Protein AF-A0A925W6M6-F1 (afdb_monomer)

Solvent-accessible surface area (backbone atoms only — not comparable to full-atom values): 5852 Å² total; per-residue (Å²): 106,64,38,57,48,26,55,45,33,77,70,32,56,75,40,72,69,38,34,51,52,47,51,50,52,46,51,52,53,61,60,63,50,51,61,62,49,52,55,48,48,32,71,74,37,63,92,48,24,71,59,53,51,52,52,50,50,48,53,52,51,50,50,55,56,49,47,52,58,54,48,53,54,43,37,76,74,67,36,72,82,49,47,41,47,54,52,15,52,55,46,46,52,53,50,60,70,46,43,65,67,57,54,71,75,75,115

Sequence (107 aa):
LVTVVLATFPLTATTVPGAAAALFVLGGAGWTTNAPVQSRLIALAPAESALLLSLNASAIYLGIGLSGLVGGALIGLVGVTVMPVVAAGISLAAIVLLWPGMRARVG

Mean predicted aligned error: 4.37 Å

Structure (mmCIF, N/CA/C/O backbone):
data_AF-A0A925W6M6-F1
#
_entry.id   AF-A0A925W6M6-F1
#
loop_
_atom_site.group_PDB
_atom_site.id
_atom_site.type_symbol
_atom_site.label_atom_id
_atom_site.label_alt_id
_atom_site.label_comp_id
_atom_site.label_asym_id
_atom_site.label_entity_id
_atom_site.label_seq_id
_atom_site.pdbx_PDB_ins_code
_atom_site.Cartn_x
_atom_site.Cartn_y
_atom_site.Cartn_z
_atom_site.occupancy
_atom_site.B_iso_or_equiv
_atom_site.auth_seq_id
_atom_site.auth_comp_id
_atom_site.auth_asym_id
_atom_site.auth_atom_id
_atom_site.pdbx_PDB_model_num
ATOM 1 N N . LEU A 1 1 ? -2.104 7.634 -4.321 1.00 88.75 1 LEU A N 1
ATOM 2 C CA . LEU A 1 1 ? -0.758 8.201 -4.571 1.00 88.75 1 LEU A CA 1
ATOM 3 C C . LEU A 1 1 ? 0.298 7.101 -4.691 1.00 88.75 1 LEU A C 1
ATOM 5 O O . LEU A 1 1 ? 0.880 7.002 -5.759 1.00 88.75 1 LEU A O 1
ATOM 9 N N . VAL A 1 2 ? 0.472 6.227 -3.689 1.00 91.94 2 VAL A N 1
ATOM 10 C CA . VAL A 1 2 ? 1.409 5.078 -3.754 1.00 91.94 2 VAL A CA 1
ATOM 11 C C . VAL A 1 2 ? 1.222 4.236 -5.023 1.00 91.94 2 VAL A C 1
ATOM 13 O O . VAL A 1 2 ? 2.174 4.026 -5.762 1.00 91.94 2 VAL A O 1
ATOM 16 N N . THR A 1 3 ? -0.017 3.844 -5.338 1.00 94.12 3 THR A N 1
ATOM 17 C CA . THR A 1 3 ? -0.351 3.076 -6.552 1.00 94.12 3 THR A CA 1
ATOM 18 C C . THR A 1 3 ? 0.114 3.758 -7.837 1.00 94.12 3 THR A C 1
ATOM 20 O O . THR A 1 3 ? 0.665 3.107 -8.713 1.00 94.12 3 THR A O 1
ATOM 23 N N . VAL A 1 4 ? -0.086 5.076 -7.938 1.00 95.12 4 VAL A N 1
ATOM 24 C CA . VAL A 1 4 ? 0.274 5.859 -9.128 1.00 95.12 4 VAL A CA 1
ATOM 25 C C . VAL A 1 4 ? 1.788 5.917 -9.277 1.00 95.12 4 VAL A C 1
ATOM 27 O O . VAL A 1 4 ? 2.289 5.629 -10.353 1.00 95.12 4 VAL A O 1
ATOM 30 N N . VAL A 1 5 ? 2.508 6.215 -8.193 1.00 94.94 5 VAL A N 1
ATOM 31 C CA . VAL A 1 5 ? 3.979 6.272 -8.193 1.00 94.94 5 VAL A CA 1
ATOM 32 C C . VAL A 1 5 ? 4.592 4.932 -8.577 1.00 94.94 5 VAL A C 1
ATOM 34 O O . VAL A 1 5 ? 5.537 4.902 -9.353 1.00 94.94 5 VAL A O 1
ATOM 37 N N . LEU A 1 6 ? 4.048 3.825 -8.069 1.00 94.56 6 LEU A N 1
ATOM 38 C CA . LEU A 1 6 ? 4.513 2.482 -8.419 1.00 94.56 6 LEU A CA 1
ATOM 39 C C . LEU A 1 6 ? 4.212 2.133 -9.884 1.00 94.56 6 LEU A C 1
ATOM 41 O O . LEU A 1 6 ? 5.069 1.578 -10.568 1.00 94.56 6 LEU A O 1
ATOM 45 N N . ALA A 1 7 ? 3.031 2.507 -10.388 1.00 95.31 7 ALA A N 1
ATOM 46 C CA . ALA A 1 7 ? 2.642 2.270 -11.777 1.00 95.31 7 ALA A CA 1
ATOM 47 C C . ALA A 1 7 ? 3.493 3.075 -12.772 1.00 95.31 7 ALA A C 1
ATOM 49 O O . ALA A 1 7 ? 3.835 2.570 -13.838 1.00 95.31 7 ALA A O 1
ATOM 50 N N . THR A 1 8 ? 3.856 4.314 -12.426 1.00 94.75 8 THR A N 1
ATOM 51 C CA . THR A 1 8 ? 4.700 5.174 -13.268 1.00 94.75 8 THR A CA 1
ATOM 52 C C . THR A 1 8 ? 6.194 4.994 -13.010 1.00 94.75 8 THR A C 1
ATOM 54 O O . THR A 1 8 ? 6.998 5.537 -13.768 1.00 94.75 8 THR A O 1
ATOM 57 N N . PHE A 1 9 ? 6.585 4.207 -12.000 1.00 93.38 9 PHE A N 1
ATOM 58 C CA . PHE A 1 9 ? 7.982 4.013 -11.614 1.00 93.38 9 PHE A CA 1
ATOM 59 C C . PHE A 1 9 ? 8.900 3.602 -12.777 1.00 93.38 9 PHE A C 1
ATOM 61 O O . PHE A 1 9 ? 9.974 4.191 -12.893 1.00 93.38 9 PHE A O 1
ATOM 68 N N . PRO A 1 10 ? 8.509 2.677 -13.685 1.00 92.81 10 PRO A N 1
ATOM 69 C CA . PRO A 1 10 ? 9.345 2.318 -14.834 1.00 92.81 10 PRO A CA 1
ATOM 70 C C . PRO A 1 10 ? 9.647 3.496 -15.770 1.00 92.81 10 PRO A C 1
ATOM 72 O O . PRO A 1 10 ? 10.677 3.503 -16.435 1.00 92.81 10 PRO A O 1
ATOM 75 N N . LEU A 1 11 ? 8.768 4.501 -15.811 1.00 93.19 11 LEU A N 1
ATOM 76 C CA . LEU A 1 11 ? 8.942 5.709 -16.620 1.00 93.19 11 LEU A CA 1
ATOM 77 C C . LEU A 1 11 ? 9.793 6.747 -15.882 1.00 93.19 11 LEU A C 1
ATOM 79 O O . LEU A 1 11 ? 10.667 7.377 -16.477 1.00 93.19 11 LEU A O 1
ATOM 83 N N . THR A 1 12 ? 9.568 6.914 -14.576 1.00 93.00 12 THR A N 1
ATOM 84 C CA . THR A 1 12 ? 10.291 7.901 -13.761 1.00 93.00 12 THR A CA 1
ATOM 85 C C . THR A 1 12 ? 11.710 7.456 -13.416 1.00 93.00 12 THR A C 1
ATOM 87 O O . THR A 1 12 ? 12.590 8.296 -13.266 1.00 93.00 12 THR A O 1
ATOM 90 N N . ALA A 1 13 ? 11.967 6.148 -13.332 1.00 91.62 13 ALA A N 1
ATOM 91 C CA . ALA A 1 13 ? 13.274 5.584 -12.994 1.00 91.62 13 ALA A CA 1
ATOM 92 C C . ALA A 1 13 ? 14.264 5.536 -14.177 1.00 91.62 13 ALA A C 1
ATOM 94 O O . ALA A 1 13 ? 15.331 4.938 -14.066 1.00 91.62 13 ALA A O 1
ATOM 95 N N . THR A 1 14 ? 13.937 6.181 -15.300 1.00 94.25 14 THR A N 1
ATOM 96 C CA . THR A 1 14 ? 14.826 6.311 -16.469 1.00 94.25 14 THR A CA 1
ATOM 97 C C . THR A 1 14 ? 15.950 7.329 -16.259 1.00 94.25 14 THR A C 1
ATOM 99 O O . THR A 1 14 ? 16.944 7.311 -16.981 1.00 94.25 14 THR A O 1
ATOM 102 N N . THR A 1 15 ? 15.819 8.211 -15.262 1.00 96.00 15 THR A N 1
ATOM 103 C CA . THR A 1 15 ? 16.827 9.216 -14.898 1.00 96.00 15 THR A CA 1
ATOM 104 C C . THR A 1 15 ? 16.997 9.282 -13.382 1.00 96.00 15 THR A C 1
ATOM 106 O O . THR A 1 15 ? 16.057 9.014 -12.631 1.00 96.00 15 THR A O 1
ATOM 109 N N . VAL A 1 16 ? 18.182 9.686 -12.912 1.00 95.88 16 VAL A N 1
ATOM 110 C CA . VAL A 1 16 ? 18.454 9.843 -11.471 1.00 95.88 16 VAL A CA 1
ATOM 111 C C . VAL A 1 16 ? 17.487 10.835 -10.801 1.00 95.88 16 VAL A C 1
ATOM 113 O O . VAL A 1 16 ? 16.913 10.473 -9.772 1.00 95.88 16 VAL A O 1
ATO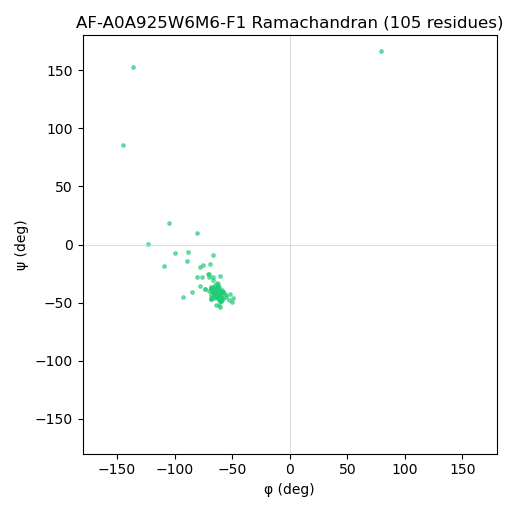M 116 N N . PRO A 1 17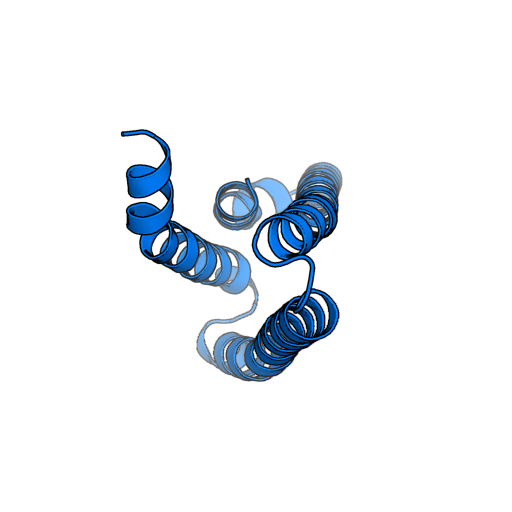 ? 17.218 12.036 -11.358 1.00 96.69 17 PRO A N 1
ATOM 117 C CA . PRO A 1 17 ? 16.265 12.963 -10.746 1.00 96.69 17 PRO A CA 1
ATOM 118 C C . PRO A 1 17 ? 14.832 12.419 -10.717 1.00 96.69 17 PRO A C 1
ATOM 120 O O . PRO A 1 17 ? 14.129 12.599 -9.724 1.00 96.69 17 PRO A O 1
ATOM 123 N N . GLY A 1 18 ? 14.403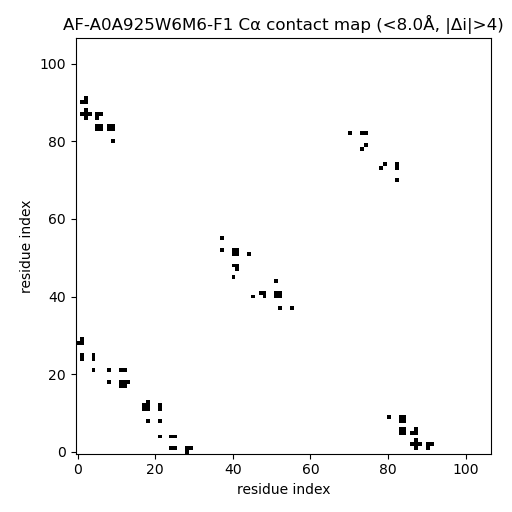 11.718 -11.772 1.00 95.94 18 GLY A N 1
ATOM 124 C CA . GLY A 1 18 ? 13.075 11.107 -11.824 1.00 95.94 18 GLY A CA 1
ATOM 125 C C . GLY A 1 18 ? 12.901 9.993 -10.787 1.00 95.94 18 GLY A C 1
ATOM 126 O O . GLY A 1 18 ? 11.887 9.956 -10.087 1.00 95.94 18 GLY A O 1
ATOM 127 N N . ALA A 1 19 ? 13.916 9.140 -10.617 1.00 94.25 19 ALA A N 1
ATOM 128 C CA . ALA A 1 19 ? 13.936 8.115 -9.576 1.00 94.25 19 ALA A CA 1
ATOM 129 C C . ALA A 1 19 ? 13.909 8.741 -8.173 1.00 94.25 19 ALA A C 1
ATOM 131 O O . ALA A 1 19 ? 13.123 8.318 -7.327 1.00 94.25 19 ALA A O 1
ATOM 132 N N . ALA A 1 20 ? 14.717 9.780 -7.938 1.00 96.31 20 ALA A N 1
ATOM 133 C CA . ALA A 1 20 ? 14.759 10.489 -6.662 1.00 96.31 20 ALA A CA 1
ATOM 134 C C . ALA A 1 20 ? 13.397 11.105 -6.307 1.00 96.31 20 ALA A C 1
ATOM 136 O O . ALA A 1 20 ? 12.919 10.930 -5.187 1.00 96.31 20 ALA A O 1
ATOM 137 N N . ALA A 1 21 ? 12.735 11.758 -7.267 1.00 95.69 21 ALA A N 1
ATOM 138 C CA . ALA A 1 21 ? 11.397 12.309 -7.073 1.00 95.69 21 ALA A CA 1
ATOM 139 C C . ALA A 1 21 ? 10.365 11.210 -6.766 1.00 95.69 21 ALA A C 1
ATOM 141 O O . ALA A 1 21 ? 9.593 11.335 -5.815 1.00 95.69 21 ALA A O 1
ATOM 142 N N . ALA A 1 22 ? 10.375 10.107 -7.521 1.00 94.88 22 ALA A N 1
ATOM 143 C CA . ALA A 1 22 ? 9.462 8.990 -7.295 1.00 94.88 22 ALA A CA 1
ATOM 144 C C . ALA A 1 22 ? 9.658 8.351 -5.910 1.00 94.88 22 ALA A C 1
ATOM 146 O O . ALA A 1 22 ? 8.683 8.119 -5.196 1.00 94.88 22 ALA A O 1
ATOM 147 N N . LEU A 1 23 ? 10.907 8.121 -5.494 1.00 94.06 23 LEU A N 1
ATOM 148 C CA . LEU A 1 23 ? 11.236 7.562 -4.180 1.00 94.06 23 LEU A CA 1
ATOM 149 C C . LEU A 1 23 ? 10.913 8.529 -3.036 1.00 94.06 23 LEU A C 1
ATOM 151 O O . LEU A 1 23 ? 10.427 8.090 -1.996 1.00 94.06 23 LEU A O 1
ATOM 155 N N . PHE A 1 24 ? 11.118 9.835 -3.229 1.00 94.81 24 PHE A N 1
ATOM 156 C CA . PHE A 1 24 ? 10.719 10.854 -2.259 1.00 94.81 24 PHE A CA 1
ATOM 157 C C . PHE A 1 24 ? 9.207 10.823 -2.018 1.00 94.81 24 PHE A C 1
ATOM 159 O O . PHE A 1 24 ? 8.751 10.768 -0.875 1.00 94.81 24 PHE A O 1
ATOM 166 N N . VAL A 1 25 ? 8.423 10.791 -3.098 1.00 93.62 25 VAL A N 1
ATOM 167 C CA . VAL A 1 25 ? 6.962 10.723 -3.017 1.00 93.62 25 VAL A CA 1
ATOM 168 C C . VAL A 1 25 ? 6.507 9.389 -2.411 1.00 93.62 25 VAL A C 1
ATOM 170 O O . VAL A 1 25 ? 5.603 9.381 -1.573 1.00 93.62 25 VAL A O 1
ATOM 173 N N . LEU A 1 26 ? 7.138 8.270 -2.787 1.00 92.00 26 LEU A N 1
ATOM 174 C CA . LEU A 1 26 ? 6.864 6.950 -2.212 1.00 92.00 26 LEU A CA 1
ATOM 175 C C . LEU A 1 26 ? 7.115 6.938 -0.698 1.00 92.00 26 LEU A C 1
ATOM 177 O O . LEU A 1 26 ? 6.246 6.509 0.061 1.00 92.00 26 LEU A O 1
ATOM 181 N N . GLY A 1 27 ? 8.270 7.448 -0.263 1.00 89.44 27 GLY A N 1
ATOM 182 C CA . GLY A 1 27 ? 8.634 7.559 1.146 1.00 89.44 27 GLY A CA 1
ATOM 183 C C . GLY A 1 27 ? 7.651 8.443 1.908 1.00 89.44 27 GLY A C 1
ATOM 184 O O . GLY A 1 27 ? 7.035 7.992 2.873 1.00 89.44 27 GLY A O 1
ATOM 185 N N . GLY A 1 28 ? 7.421 9.669 1.435 1.00 89.25 28 GLY A N 1
ATOM 186 C CA . GLY A 1 28 ? 6.479 10.596 2.065 1.00 89.25 28 GLY A CA 1
ATOM 187 C C . GLY A 1 28 ? 5.074 10.004 2.203 1.00 89.25 28 GLY A C 1
ATOM 188 O O . GLY A 1 28 ? 4.472 10.058 3.276 1.00 89.25 28 GLY A O 1
ATOM 189 N N . ALA A 1 29 ? 4.557 9.364 1.156 1.00 87.25 29 ALA A N 1
ATOM 190 C CA . ALA A 1 29 ? 3.237 8.741 1.200 1.00 87.25 29 ALA A CA 1
ATOM 191 C C . ALA A 1 29 ? 3.168 7.525 2.132 1.00 87.25 29 ALA A C 1
ATOM 193 O O . ALA A 1 29 ? 2.159 7.342 2.810 1.00 87.25 29 ALA A O 1
ATOM 194 N N . GLY A 1 30 ? 4.224 6.712 2.198 1.00 80.50 30 GLY A N 1
ATOM 195 C CA . GLY A 1 30 ? 4.283 5.575 3.116 1.00 80.50 30 GLY A CA 1
ATOM 196 C C . GLY A 1 30 ? 4.169 6.013 4.577 1.00 80.50 30 GLY A C 1
ATOM 197 O O . GLY A 1 30 ? 3.335 5.501 5.318 1.00 80.50 30 GLY A O 1
ATOM 198 N N . TRP A 1 31 ? 4.942 7.021 4.979 1.00 80.75 31 TRP A N 1
ATOM 199 C CA . TRP A 1 31 ? 4.999 7.456 6.377 1.00 80.75 31 TRP A CA 1
ATOM 200 C C . TRP A 1 31 ? 3.807 8.317 6.807 1.00 80.75 31 TRP A C 1
ATOM 202 O O . TRP A 1 31 ? 3.326 8.188 7.934 1.00 80.75 31 TRP A O 1
ATOM 212 N N . THR A 1 32 ? 3.282 9.160 5.914 1.00 85.31 32 THR A N 1
ATOM 213 C CA . THR A 1 32 ? 2.176 10.079 6.249 1.00 85.31 32 THR A CA 1
ATOM 214 C C . THR A 1 32 ? 0.841 9.383 6.496 1.00 85.31 32 THR A C 1
ATOM 216 O O . THR A 1 32 ? -0.042 9.980 7.103 1.00 85.31 32 THR A O 1
ATOM 219 N N . THR A 1 33 ? 0.673 8.126 6.077 1.00 82.75 33 THR A N 1
ATOM 220 C CA . THR A 1 33 ? -0.577 7.380 6.304 1.00 82.75 33 THR A CA 1
ATOM 221 C C . THR A 1 33 ? -0.702 6.786 7.706 1.00 82.75 33 THR A C 1
ATOM 223 O O . THR A 1 33 ? -1.820 6.668 8.209 1.00 82.75 33 THR A O 1
ATOM 226 N N . ASN A 1 34 ? 0.410 6.475 8.378 1.00 85.00 34 ASN A N 1
ATOM 227 C CA . ASN A 1 34 ? 0.375 5.782 9.668 1.00 85.00 34 ASN A CA 1
ATOM 228 C C . ASN A 1 34 ? -0.216 6.650 10.787 1.00 85.00 34 ASN A C 1
ATOM 230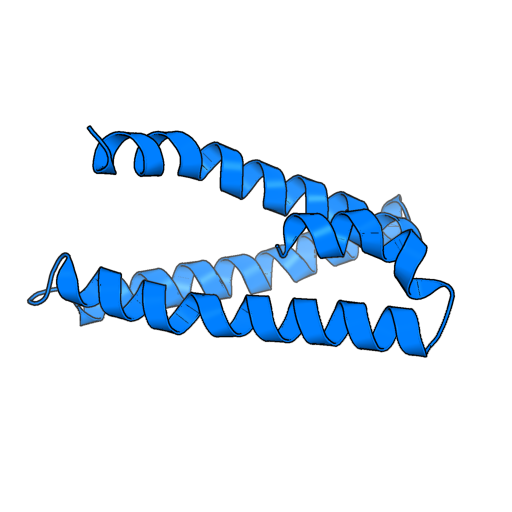 O O . ASN A 1 34 ? -1.099 6.193 11.512 1.00 85.00 34 ASN A O 1
ATOM 234 N N . ALA A 1 35 ? 0.208 7.912 10.902 1.00 87.38 35 ALA A N 1
ATOM 235 C CA . ALA A 1 35 ? -0.261 8.792 11.975 1.00 87.38 35 ALA A CA 1
ATOM 236 C C . ALA A 1 35 ? -1.788 9.060 11.925 1.00 87.38 35 ALA A C 1
ATOM 238 O O . ALA A 1 35 ? -2.448 8.891 12.952 1.00 87.38 35 ALA A O 1
ATOM 239 N N . PRO A 1 36 ? -2.400 9.381 10.764 1.00 88.75 36 PRO A N 1
ATOM 240 C CA . PRO A 1 36 ? -3.855 9.494 10.646 1.00 88.75 36 PRO A CA 1
ATOM 241 C C . PRO A 1 36 ? -4.614 8.185 10.898 1.00 88.75 36 PRO A C 1
ATOM 243 O O . PRO A 1 36 ? -5.738 8.214 11.394 1.00 88.75 36 PRO A O 1
ATOM 246 N N . VAL A 1 37 ? -4.044 7.029 10.536 1.00 88.69 37 VAL A N 1
ATOM 247 C CA . VAL A 1 37 ? -4.678 5.725 10.798 1.00 88.69 37 VAL A CA 1
ATOM 248 C C . VAL A 1 37 ? -4.690 5.430 12.296 1.00 88.69 37 VAL A C 1
ATOM 250 O O . VAL A 1 37 ? -5.738 5.078 12.833 1.00 88.69 37 VAL A O 1
ATOM 253 N N . GLN A 1 38 ? -3.566 5.633 12.983 1.00 90.81 38 GLN A N 1
ATOM 254 C CA . GLN A 1 38 ? -3.461 5.412 14.426 1.00 90.81 38 GLN A CA 1
ATOM 255 C C . GLN A 1 38 ? -4.385 6.344 15.216 1.00 90.81 38 GLN A C 1
ATOM 257 O O . GLN A 1 38 ? -5.111 5.876 16.091 1.00 90.81 38 GLN A O 1
ATOM 262 N N . SER A 1 39 ? -4.443 7.636 14.868 1.00 92.19 39 SER A N 1
ATOM 263 C CA . SER A 1 39 ? -5.355 8.575 15.535 1.00 92.19 39 SER A CA 1
ATOM 264 C C . SER A 1 39 ? -6.826 8.193 15.346 1.00 92.19 39 SER A C 1
ATOM 266 O O . SER A 1 39 ? -7.613 8.273 16.289 1.00 92.19 39 SER A O 1
ATOM 268 N N . ARG A 1 40 ? -7.201 7.701 14.157 1.00 89.69 40 ARG A N 1
ATOM 269 C CA . ARG A 1 40 ? -8.553 7.191 13.891 1.00 89.69 40 ARG A CA 1
ATOM 270 C C . ARG A 1 40 ? -8.874 5.928 14.679 1.00 89.69 40 ARG A C 1
ATOM 272 O O . ARG A 1 40 ? -9.983 5.826 15.187 1.00 89.69 40 ARG A O 1
ATOM 279 N N . LEU A 1 41 ? -7.946 4.980 14.788 1.00 90.81 41 LEU A N 1
ATOM 280 C CA . LEU A 1 41 ? -8.155 3.763 15.580 1.00 90.81 41 LEU A CA 1
ATOM 281 C C . LEU A 1 41 ? -8.426 4.100 17.049 1.00 90.81 41 LEU A C 1
ATOM 283 O O . LEU A 1 41 ? -9.385 3.592 17.623 1.00 90.81 41 LEU A O 1
ATOM 287 N N . ILE A 1 42 ? -7.645 5.023 17.616 1.00 94.25 42 ILE A N 1
ATOM 288 C CA . ILE A 1 42 ? -7.846 5.510 18.986 1.00 94.25 42 ILE A CA 1
ATOM 289 C C . ILE A 1 42 ? -9.219 6.179 19.128 1.00 94.25 42 ILE A C 1
ATOM 291 O O . ILE A 1 42 ? -9.934 5.904 20.085 1.00 94.25 42 ILE A O 1
ATOM 295 N N . ALA A 1 43 ? -9.617 7.023 18.171 1.00 93.75 43 ALA A N 1
ATOM 296 C CA . ALA A 1 43 ? -10.916 7.694 18.206 1.00 93.75 43 ALA A CA 1
ATOM 297 C C . ALA A 1 43 ? -12.110 6.730 18.060 1.00 93.75 43 ALA A C 1
ATOM 299 O O . ALA A 1 43 ? -13.179 7.004 18.598 1.00 93.75 43 ALA A O 1
ATOM 300 N N . LEU A 1 44 ? -11.943 5.615 17.338 1.00 91.75 44 LEU A N 1
ATOM 301 C CA . LEU A 1 44 ? -12.998 4.618 17.122 1.00 91.75 44 LEU A CA 1
ATOM 302 C C . LEU A 1 44 ? -13.284 3.775 18.369 1.00 91.75 44 LEU A C 1
ATOM 304 O O . LEU A 1 44 ? -14.443 3.457 18.621 1.00 91.75 44 LEU A O 1
ATOM 308 N N . ALA A 1 45 ? -12.256 3.415 19.141 1.00 92.44 45 ALA A N 1
ATOM 309 C CA . ALA A 1 45 ? -12.432 2.725 20.417 1.00 92.44 45 ALA A CA 1
ATOM 310 C C . ALA A 1 45 ? -11.372 3.182 21.433 1.00 92.44 45 ALA A C 1
ATOM 312 O O . ALA A 1 45 ? -10.343 2.523 21.590 1.00 92.44 45 ALA A O 1
ATOM 313 N N . PRO A 1 46 ? -11.615 4.291 22.158 1.00 91.81 46 PRO A N 1
ATOM 314 C CA . PRO A 1 46 ? -10.638 4.842 23.098 1.00 91.81 46 PRO A CA 1
ATOM 315 C C . PRO A 1 46 ? -10.243 3.859 24.207 1.00 91.81 46 PRO A C 1
ATOM 317 O O . PRO A 1 46 ? -9.063 3.759 24.547 1.00 91.81 46 PRO A O 1
ATOM 320 N N . ALA A 1 47 ? -11.216 3.096 24.721 1.00 94.88 47 ALA A N 1
ATOM 321 C CA . ALA A 1 47 ? -11.010 2.094 25.770 1.00 94.88 47 ALA A CA 1
ATOM 322 C C . ALA A 1 47 ? -10.120 0.921 25.315 1.00 94.88 47 ALA A C 1
ATOM 324 O O . ALA A 1 47 ? -9.302 0.441 26.088 1.00 94.88 47 ALA A O 1
ATOM 325 N N . GLU A 1 48 ? -10.215 0.527 24.041 1.00 95.12 48 GLU A N 1
ATOM 326 C CA . GLU A 1 48 ? -9.472 -0.597 23.447 1.00 95.12 48 GLU A CA 1
ATOM 327 C C . GLU A 1 48 ? -8.314 -0.123 22.553 1.00 95.12 48 GLU A C 1
ATOM 329 O O . GLU A 1 48 ? -7.813 -0.854 21.695 1.00 95.12 48 GLU A O 1
ATOM 334 N N . SER A 1 49 ? -7.882 1.129 22.722 1.00 93.44 49 SER A N 1
ATOM 335 C CA . SER A 1 49 ? -6.893 1.775 21.854 1.00 93.44 49 SER A CA 1
ATOM 336 C C . SER A 1 49 ? -5.578 0.997 21.781 1.00 93.44 49 SER A C 1
ATOM 338 O O . SER A 1 49 ? -5.042 0.803 20.692 1.00 93.44 49 SER A O 1
ATOM 340 N N . ALA A 1 50 ? -5.090 0.474 22.909 1.00 93.56 50 ALA A N 1
ATOM 341 C CA . ALA A 1 50 ? -3.883 -0.349 22.952 1.00 93.56 50 ALA A CA 1
ATOM 342 C C . ALA A 1 50 ? -4.014 -1.639 22.117 1.00 93.56 50 ALA A C 1
ATOM 344 O O . ALA A 1 50 ? -3.081 -2.003 21.399 1.00 93.56 50 ALA A O 1
ATOM 345 N N . LEU A 1 51 ? -5.177 -2.299 22.162 1.00 95.81 51 LEU A N 1
ATOM 346 C CA . LEU A 1 51 ? -5.458 -3.499 21.371 1.00 95.81 51 LEU A CA 1
ATOM 347 C C . LEU A 1 51 ? -5.563 -3.171 19.874 1.00 95.81 51 LEU A C 1
ATOM 349 O O . LEU A 1 51 ? -4.989 -3.869 19.042 1.00 95.81 51 LEU A O 1
ATOM 353 N N . LEU A 1 52 ? -6.249 -2.086 19.508 1.00 94.50 52 LEU A N 1
ATOM 354 C CA . LEU A 1 52 ? -6.351 -1.672 18.104 1.00 94.50 52 LEU A CA 1
ATOM 355 C C . LEU A 1 52 ? -4.993 -1.278 17.509 1.00 94.50 52 LEU A C 1
ATOM 357 O O . LEU A 1 52 ? -4.705 -1.608 16.356 1.00 94.50 52 LEU A O 1
ATOM 361 N N . LEU A 1 53 ? -4.147 -0.598 18.285 1.00 94.69 53 LEU A N 1
ATOM 362 C CA . LEU A 1 53 ? -2.797 -0.236 17.857 1.00 94.69 53 LEU A CA 1
ATOM 363 C C . LEU A 1 53 ? -1.894 -1.470 17.712 1.00 94.69 53 LEU A C 1
ATOM 365 O O . LEU A 1 53 ? -1.132 -1.546 16.746 1.00 94.69 53 LEU A O 1
ATOM 369 N N . SER A 1 54 ? -2.000 -2.461 18.605 1.00 95.56 54 SER A N 1
ATOM 370 C CA . SER A 1 54 ? -1.221 -3.703 18.494 1.00 95.56 54 SER A CA 1
ATOM 371 C C . SER A 1 54 ? -1.643 -4.548 17.285 1.00 95.56 54 SER A C 1
ATOM 373 O O . SER A 1 54 ? -0.786 -5.082 16.574 1.00 95.56 54 SER A O 1
ATOM 375 N N . LEU A 1 55 ? -2.943 -4.602 16.979 1.00 95.00 55 LEU A N 1
ATOM 376 C CA . LEU A 1 55 ? -3.463 -5.244 15.768 1.00 95.00 55 LEU A CA 1
ATOM 377 C C . LEU A 1 55 ? -3.009 -4.518 14.497 1.00 95.00 55 LEU A C 1
ATOM 379 O O . LEU A 1 55 ? -2.604 -5.164 13.529 1.00 95.00 55 LEU A O 1
ATOM 383 N N . ASN A 1 56 ? -3.017 -3.182 14.498 1.00 93.50 56 ASN A N 1
ATOM 384 C CA . ASN A 1 56 ? -2.501 -2.390 13.382 1.00 93.50 56 ASN A CA 1
ATOM 385 C C . ASN A 1 56 ? -1.011 -2.661 13.129 1.00 93.50 56 ASN A C 1
ATOM 387 O O . ASN A 1 56 ? -0.630 -2.939 11.992 1.00 93.50 56 ASN A O 1
ATOM 391 N N . ALA A 1 57 ? -0.188 -2.643 14.179 1.00 93.88 57 ALA A N 1
ATOM 392 C CA . ALA A 1 57 ? 1.231 -2.968 14.073 1.00 93.88 57 ALA A CA 1
ATOM 393 C C . ALA A 1 57 ? 1.446 -4.399 13.554 1.00 93.88 57 ALA A C 1
ATOM 395 O O . ALA A 1 57 ? 2.269 -4.616 12.667 1.00 93.88 57 ALA A O 1
ATOM 396 N N . SER A 1 58 ? 0.659 -5.363 14.040 1.00 96.62 58 SER A N 1
ATOM 397 C CA . SER A 1 58 ? 0.716 -6.755 13.578 1.00 96.62 58 SER A CA 1
ATOM 398 C C . SER A 1 58 ? 0.403 -6.876 12.086 1.00 96.62 58 SER A C 1
ATOM 400 O O . SER A 1 58 ? 1.122 -7.564 11.369 1.00 96.62 58 SER A O 1
ATOM 402 N N . ALA A 1 59 ? -0.616 -6.167 11.591 1.00 94.12 59 ALA A N 1
ATOM 403 C CA . ALA A 1 59 ? -0.952 -6.149 10.169 1.00 94.12 59 ALA A CA 1
ATOM 404 C C . ALA A 1 59 ? 0.174 -5.541 9.311 1.00 94.12 59 ALA A C 1
ATOM 406 O O . ALA A 1 59 ? 0.489 -6.077 8.247 1.00 94.12 59 ALA A O 1
ATOM 407 N N . ILE A 1 60 ? 0.812 -4.462 9.783 1.00 93.00 60 ILE A N 1
ATOM 408 C CA . ILE A 1 60 ? 1.966 -3.845 9.109 1.00 93.00 60 ILE A CA 1
ATOM 409 C C . ILE A 1 60 ? 3.127 -4.840 9.033 1.00 93.00 60 ILE A C 1
ATOM 411 O O . ILE A 1 60 ? 3.650 -5.089 7.948 1.00 93.00 60 ILE A O 1
ATOM 415 N N . TYR A 1 61 ? 3.512 -5.437 10.163 1.00 94.31 61 TYR A N 1
ATOM 416 C CA . TYR A 1 61 ? 4.637 -6.371 10.208 1.00 94.31 61 TYR A CA 1
ATOM 417 C C . TYR A 1 61 ? 4.365 -7.661 9.436 1.00 94.31 61 TYR A C 1
ATOM 419 O O . TYR A 1 61 ? 5.263 -8.156 8.756 1.00 94.31 61 TYR A O 1
ATOM 427 N N . LEU A 1 62 ? 3.131 -8.166 9.464 1.00 95.38 62 LEU A N 1
ATOM 428 C CA . LEU A 1 62 ? 2.715 -9.285 8.623 1.00 95.38 62 LEU A CA 1
ATOM 429 C C . LEU A 1 62 ? 2.882 -8.935 7.141 1.00 95.38 62 LEU A C 1
ATOM 431 O O . LEU A 1 62 ? 3.468 -9.713 6.390 1.00 95.38 62 LEU A O 1
ATOM 435 N N . GLY A 1 63 ? 2.427 -7.749 6.728 1.00 93.44 63 GLY A N 1
ATOM 436 C CA . GLY A 1 63 ? 2.610 -7.251 5.367 1.00 93.44 63 GLY A CA 1
ATOM 437 C C . GLY A 1 63 ? 4.084 -7.147 4.969 1.00 93.44 63 GLY A C 1
ATOM 438 O O . GLY A 1 63 ? 4.459 -7.626 3.900 1.00 93.44 63 GLY A O 1
ATOM 439 N N . ILE A 1 64 ? 4.935 -6.594 5.840 1.00 93.12 64 ILE A N 1
ATOM 440 C CA . ILE A 1 64 ? 6.389 -6.505 5.621 1.00 93.12 64 ILE A CA 1
ATOM 441 C C . ILE A 1 64 ? 6.995 -7.905 5.455 1.00 93.12 64 ILE A C 1
ATOM 443 O O . ILE A 1 64 ? 7.711 -8.147 4.482 1.00 93.12 64 ILE A O 1
ATOM 447 N N . GLY A 1 65 ? 6.672 -8.845 6.345 1.00 94.75 65 GLY A N 1
ATOM 448 C CA . GLY A 1 65 ? 7.174 -10.219 6.273 1.00 94.75 65 GLY A CA 1
ATOM 449 C C . GLY A 1 65 ? 6.750 -10.938 4.990 1.00 94.75 65 GLY A C 1
ATOM 450 O O . GLY A 1 65 ? 7.588 -11.494 4.278 1.00 94.75 65 GLY A O 1
ATOM 451 N N . LEU A 1 66 ? 5.461 -10.864 4.641 1.00 94.81 66 LEU A N 1
ATOM 452 C CA . LEU A 1 66 ? 4.930 -11.455 3.408 1.00 94.81 66 LEU A CA 1
ATOM 453 C C . LEU A 1 66 ? 5.534 -10.812 2.155 1.00 94.81 66 LEU A C 1
ATOM 455 O O . LEU A 1 66 ? 5.790 -11.513 1.177 1.00 94.81 66 LEU A O 1
ATOM 459 N N . SER A 1 67 ? 5.811 -9.506 2.184 1.00 91.62 67 SER A N 1
ATOM 460 C CA . SER A 1 67 ? 6.405 -8.800 1.044 1.00 91.62 67 SER A CA 1
ATOM 461 C C . SER A 1 67 ? 7.792 -9.329 0.676 1.00 91.62 67 SER A C 1
ATOM 463 O O . SER A 1 67 ? 8.105 -9.406 -0.509 1.00 91.62 67 SER A O 1
ATOM 465 N N . GLY A 1 68 ? 8.595 -9.762 1.656 1.00 91.94 68 GLY A N 1
ATOM 466 C CA . GLY A 1 68 ? 9.909 -10.355 1.403 1.00 91.94 68 GLY A CA 1
ATOM 467 C C . GLY A 1 68 ? 9.807 -11.700 0.683 1.00 91.94 68 GLY A C 1
ATOM 468 O O . GLY A 1 68 ? 10.501 -11.925 -0.307 1.00 91.94 68 GLY A O 1
ATOM 469 N N . LEU A 1 69 ? 8.890 -12.564 1.131 1.00 92.88 69 LEU A N 1
ATOM 470 C CA . LEU A 1 69 ? 8.637 -13.869 0.509 1.00 92.88 69 LEU A CA 1
ATOM 471 C C . LEU A 1 69 ? 8.094 -13.715 -0.915 1.00 92.88 69 LEU A C 1
AT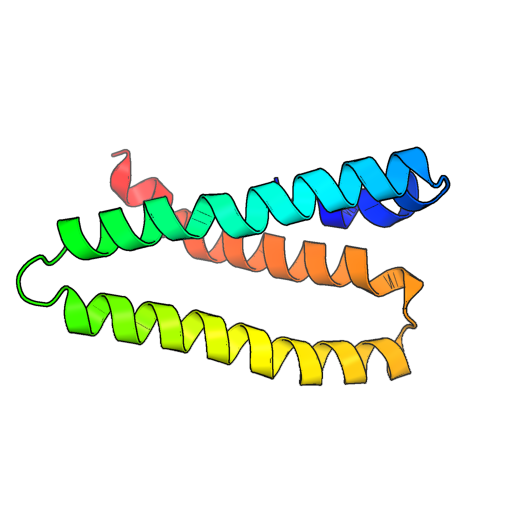OM 473 O O . LEU A 1 69 ? 8.636 -14.287 -1.860 1.00 92.88 69 LEU A O 1
ATOM 477 N N . VAL A 1 70 ? 7.041 -12.909 -1.070 1.00 92.12 70 VAL A N 1
ATOM 478 C CA . VAL A 1 70 ? 6.381 -12.681 -2.361 1.00 92.12 70 VAL A CA 1
ATOM 479 C C . VAL A 1 70 ? 7.317 -11.950 -3.322 1.00 92.12 70 VAL A C 1
ATOM 481 O O . VAL A 1 70 ? 7.469 -12.367 -4.466 1.00 92.12 70 VAL A O 1
ATOM 484 N N . GLY A 1 71 ? 7.993 -10.898 -2.861 1.00 91.94 71 GLY A N 1
ATOM 485 C CA . GLY A 1 71 ? 8.944 -10.131 -3.661 1.00 91.94 71 GLY A CA 1
ATOM 486 C C . GLY A 1 71 ? 10.136 -10.972 -4.113 1.00 91.94 71 GLY A C 1
ATOM 487 O O . GLY A 1 71 ? 10.462 -10.967 -5.297 1.00 91.94 71 GLY A O 1
ATOM 488 N N . GLY A 1 72 ? 10.743 -11.750 -3.212 1.00 92.44 72 GLY A N 1
ATOM 489 C CA . GLY A 1 72 ? 11.861 -12.636 -3.548 1.00 92.44 72 GLY A CA 1
ATOM 490 C C . GLY A 1 72 ? 11.484 -13.691 -4.589 1.00 92.44 72 GLY A C 1
ATOM 491 O O . GLY A 1 72 ? 12.193 -13.856 -5.583 1.00 92.44 72 GLY A O 1
ATOM 492 N N . ALA A 1 73 ? 10.335 -14.350 -4.410 1.00 92.88 73 ALA A N 1
ATOM 493 C CA . ALA A 1 73 ? 9.825 -15.319 -5.378 1.00 92.88 73 ALA A CA 1
ATOM 494 C C . ALA A 1 73 ? 9.562 -14.673 -6.748 1.00 92.88 73 ALA A C 1
ATOM 496 O O . ALA A 1 73 ? 9.978 -15.202 -7.779 1.00 92.88 73 ALA A O 1
ATOM 497 N N . LEU A 1 74 ? 8.914 -13.506 -6.773 1.00 92.38 74 LEU A N 1
ATOM 498 C CA . LEU A 1 74 ? 8.594 -12.828 -8.024 1.00 92.38 74 LEU A CA 1
ATOM 499 C C . LEU A 1 74 ? 9.839 -12.300 -8.747 1.00 92.38 74 LEU A C 1
ATOM 501 O O . LEU A 1 74 ? 9.891 -12.385 -9.971 1.00 92.38 74 LEU A O 1
ATOM 505 N N . ILE A 1 75 ? 10.851 -11.799 -8.033 1.00 93.88 75 ILE A N 1
ATOM 506 C CA . ILE A 1 75 ? 12.122 -11.387 -8.654 1.00 93.88 75 ILE A CA 1
ATOM 507 C C . ILE A 1 75 ? 12.758 -12.571 -9.395 1.00 93.88 75 ILE A C 1
ATOM 509 O O . ILE A 1 75 ? 13.238 -12.389 -10.513 1.00 93.88 75 ILE A O 1
ATOM 513 N N . GLY A 1 76 ? 12.712 -13.776 -8.817 1.00 91.75 76 GLY A N 1
ATOM 514 C CA . GLY A 1 76 ? 13.212 -14.992 -9.464 1.00 91.75 76 GLY A CA 1
ATOM 515 C C . GLY A 1 76 ? 12.414 -15.431 -10.699 1.00 91.75 76 GLY A C 1
ATOM 516 O O . GLY A 1 76 ? 12.984 -16.047 -11.593 1.00 91.75 76 GLY A O 1
ATOM 517 N N . LEU A 1 77 ? 11.118 -15.107 -10.771 1.00 91.50 77 LEU A N 1
ATOM 518 C CA . LEU A 1 77 ? 10.223 -15.536 -11.856 1.00 91.50 77 LEU A CA 1
ATOM 519 C C . LEU A 1 77 ? 10.125 -14.531 -13.011 1.00 91.50 77 LEU A C 1
ATOM 521 O O . LEU A 1 77 ? 10.143 -14.924 -14.173 1.00 91.50 77 LEU A O 1
ATOM 525 N N . VAL A 1 78 ? 9.972 -13.242 -12.697 1.00 88.38 78 VAL A N 1
ATOM 526 C CA . VAL A 1 78 ? 9.650 -12.184 -13.676 1.00 88.38 78 VAL A CA 1
ATOM 527 C C . VAL A 1 78 ? 10.672 -11.044 -13.702 1.00 88.38 78 VAL A C 1
ATOM 529 O O . VAL A 1 78 ? 10.536 -10.111 -14.491 1.00 88.38 78 VAL A O 1
ATOM 532 N N . GLY A 1 79 ? 11.714 -11.121 -12.870 1.00 89.12 79 GLY A N 1
ATOM 533 C CA . GLY A 1 79 ? 12.780 -10.127 -12.806 1.00 89.12 79 GLY A CA 1
ATOM 534 C C . GLY A 1 79 ? 12.418 -8.865 -12.017 1.00 89.12 79 GLY A C 1
ATOM 535 O O . GLY A 1 79 ? 11.266 -8.579 -11.688 1.00 89.12 79 GLY A O 1
ATOM 536 N N . VAL A 1 80 ? 13.446 -8.074 -11.705 1.00 88.94 80 VAL A N 1
ATOM 537 C CA . VAL A 1 80 ? 13.324 -6.868 -10.865 1.00 88.94 80 VAL A CA 1
ATOM 538 C C . VAL A 1 80 ? 12.593 -5.713 -11.560 1.00 88.94 80 VAL A C 1
ATOM 540 O O . VAL A 1 80 ? 11.986 -4.876 -10.900 1.00 88.94 80 VAL A O 1
ATOM 543 N N . THR A 1 81 ? 12.607 -5.662 -12.892 1.00 87.19 81 THR A N 1
ATOM 544 C CA . THR A 1 81 ? 12.064 -4.535 -13.668 1.00 87.19 81 THR A CA 1
ATOM 545 C C . THR A 1 81 ? 10.539 -4.451 -13.624 1.00 87.19 81 THR A C 1
ATOM 547 O O . THR A 1 81 ? 9.987 -3.356 -13.704 1.00 87.19 81 THR A O 1
ATOM 550 N N . VAL A 1 82 ? 9.849 -5.583 -13.451 1.00 86.88 82 VAL A N 1
ATOM 551 C CA . VAL A 1 82 ? 8.377 -5.655 -13.415 1.00 86.88 82 VAL A CA 1
ATOM 552 C C . VAL A 1 82 ? 7.828 -5.458 -11.991 1.00 86.88 82 VAL A C 1
ATOM 554 O O . VAL A 1 82 ? 6.646 -5.159 -11.815 1.00 86.88 82 VAL A O 1
ATOM 557 N N . MET A 1 83 ? 8.684 -5.540 -10.962 1.00 90.94 83 MET A N 1
ATOM 558 C CA . MET A 1 83 ? 8.305 -5.394 -9.545 1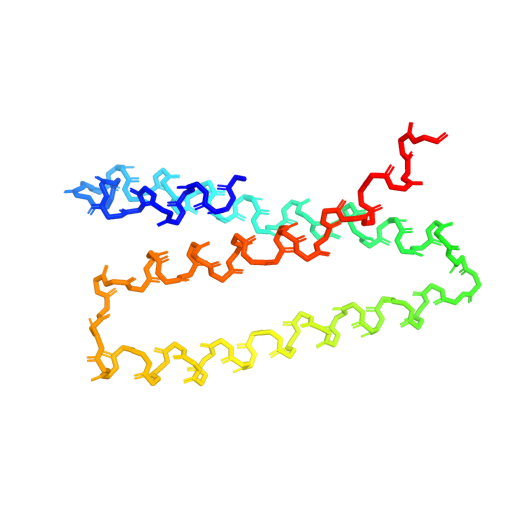.00 90.94 83 MET A CA 1
ATOM 559 C C . MET A 1 83 ? 7.447 -4.164 -9.231 1.00 90.94 83 MET A C 1
ATOM 561 O O . MET A 1 83 ? 6.433 -4.329 -8.548 1.00 90.94 83 MET A O 1
ATOM 565 N N . PRO A 1 84 ? 7.773 -2.951 -9.719 1.00 92.00 84 PRO A N 1
ATOM 566 C CA . PRO A 1 84 ? 6.980 -1.771 -9.390 1.00 92.00 84 PRO A CA 1
ATOM 567 C C . PRO A 1 84 ? 5.538 -1.879 -9.894 1.00 92.00 84 PRO A C 1
ATOM 569 O O . PRO A 1 84 ? 4.604 -1.510 -9.187 1.00 92.00 84 PRO A O 1
ATOM 572 N N . VAL A 1 85 ? 5.338 -2.466 -11.077 1.00 92.69 85 VAL A N 1
ATOM 573 C CA . VAL A 1 85 ? 4.006 -2.651 -11.670 1.00 92.69 85 VAL A CA 1
ATOM 574 C C . VAL A 1 85 ? 3.207 -3.704 -10.900 1.00 92.69 85 VAL A C 1
ATOM 576 O O . VAL A 1 85 ? 2.024 -3.501 -10.627 1.00 92.69 85 VAL A O 1
ATOM 579 N N . VAL A 1 86 ? 3.848 -4.796 -10.472 1.00 93.56 86 VAL A N 1
ATOM 580 C CA . VAL A 1 86 ? 3.191 -5.805 -9.623 1.00 93.56 86 VAL A CA 1
ATOM 581 C C . VAL A 1 86 ? 2.777 -5.200 -8.280 1.00 93.56 86 VAL A C 1
ATOM 583 O O . VAL A 1 86 ? 1.636 -5.368 -7.847 1.00 93.56 86 VAL A O 1
ATOM 586 N N . ALA A 1 87 ? 3.666 -4.432 -7.647 1.00 92.81 87 ALA A N 1
ATOM 587 C CA . ALA A 1 87 ? 3.367 -3.727 -6.404 1.00 92.81 87 ALA A CA 1
ATOM 588 C C . ALA A 1 87 ? 2.225 -2.708 -6.577 1.00 92.81 87 ALA A C 1
ATOM 590 O O . ALA A 1 87 ? 1.378 -2.572 -5.690 1.00 92.81 87 ALA A O 1
ATOM 591 N N . ALA A 1 88 ? 2.147 -2.037 -7.732 1.00 95.56 88 ALA A N 1
ATOM 592 C CA . ALA A 1 88 ? 1.019 -1.178 -8.075 1.00 95.56 88 ALA A CA 1
ATOM 593 C C . ALA A 1 88 ? -0.297 -1.969 -8.139 1.00 95.56 88 ALA A C 1
ATOM 595 O O . ALA A 1 88 ? -1.293 -1.529 -7.567 1.00 95.56 88 ALA A O 1
ATOM 596 N N . GLY A 1 89 ? -0.298 -3.156 -8.753 1.00 95.62 89 GLY A N 1
ATOM 597 C CA . GLY A 1 89 ? -1.464 -4.046 -8.793 1.00 95.62 89 GLY A CA 1
ATOM 598 C C . GLY A 1 89 ? -1.944 -4.471 -7.401 1.00 95.62 89 GLY A C 1
ATOM 599 O O . GLY A 1 89 ? -3.132 -4.362 -7.098 1.00 95.62 89 GLY A O 1
ATOM 600 N N . ILE A 1 90 ? -1.022 -4.868 -6.518 1.00 93.50 90 ILE A N 1
ATOM 601 C CA . ILE A 1 90 ? -1.339 -5.225 -5.122 1.00 93.50 90 ILE A CA 1
ATOM 602 C C . ILE A 1 90 ? -1.903 -4.012 -4.366 1.00 93.50 90 ILE A C 1
ATOM 604 O O . ILE A 1 90 ? -2.918 -4.113 -3.674 1.00 93.50 90 ILE A O 1
ATOM 608 N N . SER A 1 91 ? -1.281 -2.842 -4.528 1.00 93.69 91 SER A N 1
ATOM 609 C CA . SER A 1 91 ? -1.755 -1.595 -3.922 1.00 93.69 91 SER A CA 1
ATOM 610 C C . SER A 1 91 ? -3.154 -1.209 -4.416 1.00 93.69 91 SER A C 1
ATOM 612 O O . SER A 1 91 ? -3.985 -0.771 -3.619 1.00 93.69 91 SER A O 1
ATOM 614 N N . LEU A 1 92 ? -3.440 -1.400 -5.706 1.00 96.25 92 LEU A N 1
ATOM 615 C CA . LEU A 1 92 ? -4.758 -1.152 -6.283 1.00 96.25 92 LEU A CA 1
ATOM 616 C C . LEU A 1 92 ? -5.808 -2.113 -5.714 1.00 96.25 92 LEU A C 1
ATOM 618 O O . LEU A 1 92 ? -6.891 -1.670 -5.337 1.00 96.25 92 LEU A O 1
ATOM 622 N N . ALA A 1 93 ? -5.480 -3.401 -5.587 1.00 95.56 93 ALA A N 1
ATOM 623 C CA . ALA A 1 93 ? -6.367 -4.391 -4.979 1.00 95.56 93 ALA A CA 1
ATOM 624 C C . ALA A 1 93 ? -6.729 -4.021 -3.529 1.00 95.56 93 ALA A C 1
ATOM 626 O O . ALA A 1 93 ? -7.893 -4.115 -3.141 1.00 95.56 93 ALA A O 1
ATOM 627 N N . ALA A 1 94 ? -5.766 -3.514 -2.750 1.00 92.19 94 ALA A N 1
ATOM 628 C CA . ALA A 1 94 ? -6.029 -3.012 -1.402 1.00 92.19 94 ALA A CA 1
ATOM 629 C C . ALA A 1 94 ? -6.999 -1.814 -1.398 1.00 92.19 94 ALA A C 1
ATOM 631 O O . ALA A 1 94 ? -7.904 -1.762 -0.568 1.00 92.19 94 ALA A O 1
ATOM 632 N N . ILE A 1 95 ? -6.869 -0.875 -2.345 1.00 92.25 95 ILE A N 1
ATOM 633 C CA . ILE A 1 95 ? -7.815 0.248 -2.489 1.00 92.25 95 ILE A CA 1
ATOM 634 C C . ILE A 1 95 ? -9.223 -0.263 -2.818 1.00 92.25 95 ILE A C 1
ATOM 636 O O . ILE A 1 95 ? -10.192 0.187 -2.207 1.00 92.25 95 ILE A O 1
ATOM 640 N N . VAL A 1 96 ? -9.341 -1.215 -3.748 1.00 95.06 96 VAL A N 1
ATOM 641 C CA . VAL A 1 96 ? -10.628 -1.823 -4.124 1.00 95.06 96 VAL A CA 1
ATOM 642 C C . VAL A 1 96 ? -11.274 -2.525 -2.928 1.00 95.06 96 VAL A C 1
ATOM 644 O O . VAL A 1 96 ? -12.473 -2.371 -2.710 1.00 95.06 96 VAL A O 1
ATOM 647 N N . LEU A 1 97 ? -10.490 -3.230 -2.111 1.00 93.81 97 LEU A N 1
ATOM 648 C CA . LEU A 1 97 ? -10.982 -3.883 -0.896 1.00 93.81 97 LEU A CA 1
ATOM 649 C C . LEU A 1 97 ? -11.503 -2.875 0.143 1.00 93.81 97 LEU A C 1
ATOM 651 O O . LEU A 1 97 ? -12.497 -3.135 0.816 1.00 93.81 97 LEU A O 1
ATOM 655 N N . LEU A 1 98 ? -10.851 -1.716 0.268 1.00 89.31 98 LEU A N 1
ATOM 656 C CA . LEU A 1 98 ? -11.244 -0.657 1.205 1.00 89.31 98 LEU A CA 1
ATOM 657 C C . LEU A 1 98 ? -12.439 0.174 0.713 1.00 89.31 9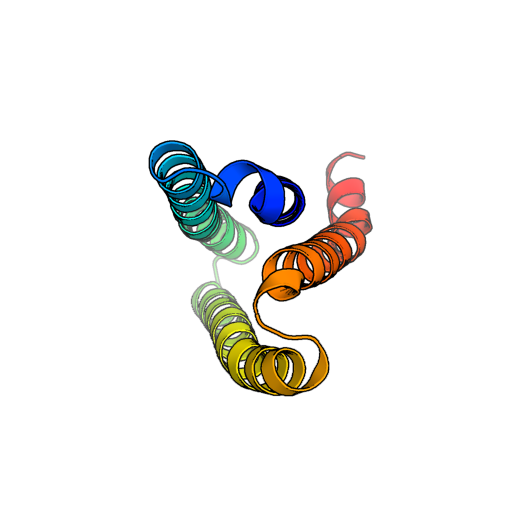8 LEU A C 1
ATOM 659 O O . LEU A 1 98 ? -13.113 0.824 1.518 1.00 89.31 98 LEU A O 1
ATOM 663 N N . TRP A 1 99 ? -12.721 0.145 -0.590 1.00 91.44 99 TRP A N 1
ATOM 664 C CA . TRP A 1 99 ? -13.739 0.969 -1.241 1.00 91.44 99 TRP A CA 1
ATOM 665 C C . TRP A 1 99 ? -15.132 0.888 -0.592 1.00 91.44 99 TRP A C 1
ATOM 667 O O . TRP A 1 99 ? -15.694 1.945 -0.293 1.00 91.44 99 TRP A O 1
ATOM 677 N N . PRO A 1 100 ? -15.702 -0.296 -0.284 1.00 90.69 100 PRO A N 1
ATOM 678 C CA . PRO A 1 100 ? -17.026 -0.378 0.338 1.00 90.69 100 PRO A CA 1
ATOM 679 C C . PRO A 1 100 ? -17.081 0.324 1.702 1.00 90.69 100 PRO A C 1
ATOM 681 O O . PRO A 1 100 ? -18.031 1.052 1.991 1.00 90.69 100 PRO A O 1
ATOM 684 N N . GLY A 1 101 ? -16.026 0.174 2.509 1.00 84.00 101 GLY A N 1
ATOM 685 C CA . GLY A 1 101 ? -15.915 0.809 3.823 1.00 84.00 101 GLY A CA 1
ATOM 686 C C . GLY A 1 101 ? -15.731 2.327 3.755 1.00 84.00 101 GLY A C 1
ATOM 687 O O . GLY A 1 101 ? -16.103 3.030 4.694 1.00 84.00 101 GLY A O 1
ATOM 688 N N . MET A 1 102 ? -15.195 2.852 2.649 1.00 82.00 102 MET A N 1
ATOM 689 C CA . MET A 1 102 ? -15.146 4.295 2.399 1.00 82.00 102 MET A CA 1
ATOM 690 C C . MET A 1 102 ? -16.528 4.851 2.042 1.00 82.00 102 MET A C 1
ATOM 692 O O . MET A 1 102 ? -16.879 5.935 2.502 1.00 82.00 102 MET A O 1
ATOM 696 N N . ARG A 1 103 ? -17.333 4.108 1.271 1.00 81.88 103 ARG A N 1
ATOM 697 C CA . ARG A 1 103 ? -18.682 4.543 0.863 1.00 81.88 103 ARG A CA 1
ATOM 698 C C . ARG A 1 103 ? -19.663 4.603 2.031 1.00 81.88 103 ARG A C 1
ATOM 700 O O . ARG A 1 103 ? -20.443 5.542 2.107 1.00 81.88 103 ARG A O 1
ATOM 707 N N . ALA A 1 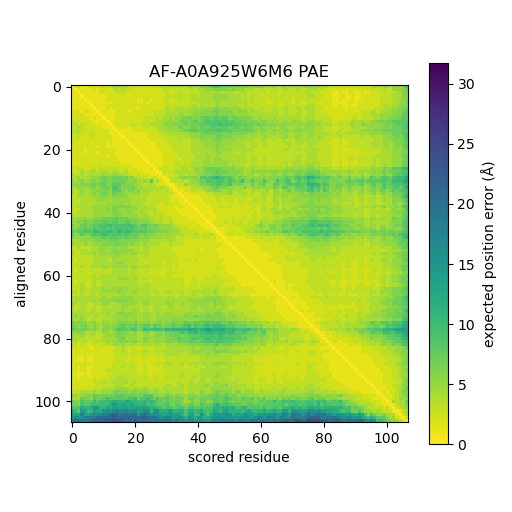104 ? -19.578 3.654 2.962 1.00 77.19 104 ALA A N 1
ATOM 708 C CA . ALA A 1 104 ? -20.447 3.594 4.141 1.00 77.19 104 ALA A CA 1
ATOM 709 C C . ALA A 1 104 ? -20.246 4.749 5.145 1.00 77.19 104 ALA A C 1
ATOM 711 O O . ALA A 1 104 ? -21.001 4.859 6.099 1.00 77.19 104 ALA A O 1
ATOM 712 N N . ARG A 1 105 ? -19.213 5.585 4.970 1.00 62.59 105 ARG A N 1
ATOM 713 C CA . ARG A 1 105 ? -18.921 6.738 5.841 1.00 62.59 105 ARG A CA 1
ATOM 714 C C . ARG A 1 105 ? -19.398 8.076 5.267 1.00 62.59 105 ARG A C 1
ATOM 716 O O . ARG A 1 105 ? -19.250 9.088 5.941 1.00 62.59 105 ARG A O 1
ATOM 723 N N . VAL A 1 106 ? -19.870 8.093 4.017 1.00 61.12 106 VAL A N 1
ATOM 724 C CA . VAL A 1 106 ? -20.254 9.315 3.281 1.00 61.12 106 VAL A CA 1
ATOM 725 C C . VAL A 1 106 ? -21.774 9.427 3.089 1.00 61.12 106 VAL A C 1
ATOM 727 O O . VAL A 1 106 ? -22.257 10.520 2.810 1.00 61.12 106 VAL A O 1
ATOM 730 N N . GLY A 1 107 ? -22.52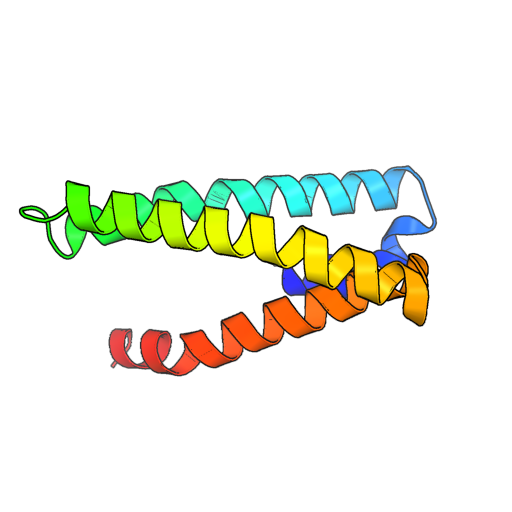0 8.328 3.237 1.00 47.69 107 GLY A N 1
ATOM 731 C CA . GLY A 1 107 ? -23.988 8.324 3.295 1.00 47.69 107 GLY A CA 1
ATOM 732 C C . GLY A 1 107 ? -24.475 8.251 4.730 1.00 47.69 107 GLY A C 1
ATOM 733 O O . GLY A 1 107 ? -25.531 8.856 5.000 1.00 47.69 107 GLY A O 1
#

Nearest PDB structures (foldseek):
  6kkk-assembly3_C  TM=9.288E-01  e=6.445E-01  Escherichia coli K-12
  6kki-assembly1_A  TM=9.088E-01  e=8.662E-01  Escherichia coli K-12
  6kkl-assembly1_A  TM=9.244E-01  e=1.660E+00  Escherichia coli K-12

Foldseek 3Di:
DLLVLLQCVLVQVPDPVSNVVSVVVNVCVVPVVPVVVLVVLCVVPVPCSVVSVVVVVVVVVVCVVVCCVVVVVCCVPPNDSCVSVVVSVVVVVVCVVCVVVVVVVPD

Secondary structure (DSSP, 8-state):
-HHHHHHHHHHHTTSHHHHHHHHHHHHHHHHHHHHHHHHHHHHH-STTHHHHHHHHHHHHHHHHHHHHHHHHHHHHHH-TTSHHHHHHHHHHHHHHHHHHHHHTTT-

pLDDT: mean 91.02, std 6.98, range [47.69, 96.69]

Radius of gyration: 16.38 Å; Cα contacts (8 Å, |Δi|>4): 53; chains: 1; bounding box: 42×28×42 Å